Protein AF-A0A0F4SMQ6-F1 (afdb_monomer_lite)

Secondary structure (DSSP, 8-state):
---SS--SHHHHHHHHHHHTHHHHHHHHHHHHHTTSPPPPPS----------PPTT--HHIIIII-SS----HHHHHHHHSTTTTTSSS-S-SHHHHHHHH--

Structure (mmCIF, N/CA/C/O backbone):
data_AF-A0A0F4SMQ6-F1
#
_entry.id   AF-A0A0F4SMQ6-F1
#
loop_
_atom_site.group_PDB
_atom_site.id
_atom_site.type_symbol
_atom_site.label_atom_id
_atom_site.label_alt_id
_atom_site.label_comp_id
_atom_site.label_asym_id
_atom_site.label_entity_id
_atom_site.label_seq_id
_atom_site.pdbx_PDB_ins_code
_atom_site.Cartn_x
_atom_site.Cartn_y
_atom_site.Cartn_z
_atom_site.occupancy
_atom_site.B_iso_or_equiv
_atom_site.auth_seq_id
_atom_site.auth_comp_id
_atom_site.auth_asym_id
_atom_site.auth_atom_id
_atom_site.pdbx_PDB_model_num
ATOM 1 N N . MET A 1 1 ? -0.283 25.072 -15.694 1.00 76.81 1 MET A N 1
ATOM 2 C CA . MET A 1 1 ? -1.036 23.826 -15.421 1.00 76.81 1 MET A CA 1
ATOM 3 C C . MET A 1 1 ? -0.500 23.244 -14.116 1.00 76.81 1 MET A C 1
ATOM 5 O O . MET A 1 1 ? 0.712 23.151 -13.989 1.00 76.81 1 MET A O 1
ATOM 9 N N . GLN A 1 2 ? -1.357 22.950 -13.134 1.00 88.06 2 GLN A N 1
ATOM 10 C CA . GLN A 1 2 ? -0.952 22.447 -11.809 1.00 88.06 2 GLN A CA 1
ATOM 11 C C . GLN A 1 2 ? -0.946 20.905 -11.797 1.00 88.06 2 GLN A C 1
ATOM 13 O O . GLN A 1 2 ? -1.855 20.292 -12.353 1.00 88.06 2 GLN A O 1
ATOM 18 N N . GLY A 1 3 ? 0.065 20.280 -11.179 1.00 93.69 3 GLY A N 1
ATOM 19 C CA . GLY A 1 3 ? 0.187 18.816 -11.056 1.00 93.69 3 GLY A CA 1
ATOM 20 C C . GLY A 1 3 ? -0.772 18.177 -10.032 1.00 93.69 3 GLY A C 1
ATOM 21 O O . GLY A 1 3 ? -1.510 18.881 -9.347 1.00 93.69 3 GLY A O 1
ATOM 22 N N . ARG A 1 4 ? -0.750 16.835 -9.914 1.00 94.25 4 ARG A N 1
ATOM 23 C CA . ARG A 1 4 ? -1.659 16.044 -9.042 1.00 94.25 4 ARG A CA 1
ATOM 24 C C . ARG A 1 4 ? -1.053 15.555 -7.720 1.00 94.25 4 ARG A C 1
ATOM 26 O O . ARG A 1 4 ? -1.751 14.905 -6.946 1.00 94.25 4 ARG A O 1
ATOM 33 N N . LEU A 1 5 ? 0.224 15.827 -7.466 1.00 94.38 5 LEU A N 1
ATOM 34 C CA . LEU A 1 5 ? 0.835 15.502 -6.176 1.00 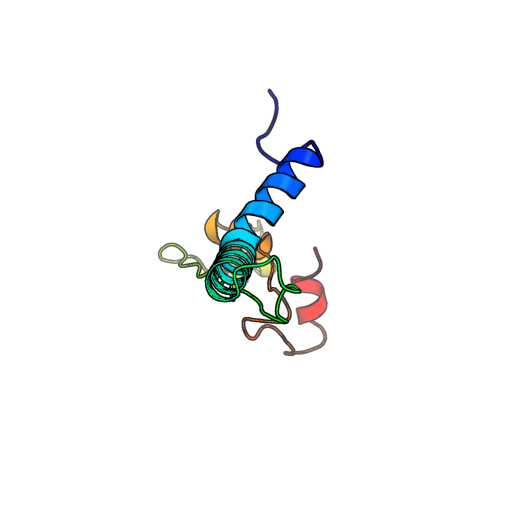94.38 5 LEU A CA 1
ATOM 35 C C . LEU A 1 5 ? 0.244 16.399 -5.075 1.00 94.38 5 LEU A C 1
ATOM 37 O O . LEU A 1 5 ? -0.127 17.540 -5.369 1.00 94.38 5 LEU A O 1
ATOM 41 N N . PRO A 1 6 ? 0.115 15.901 -3.832 1.00 93.94 6 PRO A N 1
ATOM 42 C CA . PRO A 1 6 ? -0.453 16.683 -2.742 1.00 93.94 6 PRO A CA 1
ATOM 43 C C . PRO A 1 6 ? 0.387 17.938 -2.503 1.00 93.94 6 PRO A C 1
ATOM 45 O O . PRO A 1 6 ? 1.605 17.871 -2.370 1.00 93.94 6 PRO A O 1
ATOM 48 N N . THR A 1 7 ? -0.276 19.088 -2.432 1.00 95.00 7 THR A N 1
ATOM 49 C CA . THR A 1 7 ? 0.366 20.388 -2.179 1.00 95.00 7 THR A CA 1
ATOM 50 C C . THR A 1 7 ? -0.010 20.961 -0.816 1.00 95.00 7 THR A C 1
ATOM 52 O O . THR A 1 7 ? 0.546 21.971 -0.392 1.00 95.00 7 THR A O 1
ATOM 55 N N . ARG A 1 8 ? -0.963 20.331 -0.114 1.00 96.19 8 ARG A N 1
ATOM 56 C CA . ARG A 1 8 ? -1.482 20.779 1.183 1.00 96.19 8 ARG A CA 1
ATOM 57 C C . ARG A 1 8 ? -1.458 19.646 2.202 1.00 96.19 8 ARG A C 1
ATOM 59 O O . ARG A 1 8 ? -1.952 18.556 1.922 1.00 96.19 8 ARG A O 1
ATOM 66 N N . ALA A 1 9 ? -1.028 19.949 3.428 1.00 96.94 9 ALA A N 1
ATOM 67 C CA . ALA A 1 9 ? -1.007 18.995 4.543 1.00 96.94 9 ALA A CA 1
ATOM 68 C C . ALA A 1 9 ? -2.374 18.326 4.796 1.00 96.94 9 ALA A C 1
ATOM 70 O O . ALA A 1 9 ? -2.447 17.127 5.051 1.00 96.94 9 ALA A O 1
ATOM 71 N N . ALA A 1 10 ? -3.476 19.065 4.620 1.00 97.62 10 ALA A N 1
ATOM 72 C CA . ALA A 1 10 ? -4.831 18.528 4.759 1.00 97.62 10 ALA A CA 1
ATOM 73 C C . ALA A 1 10 ? -5.112 17.314 3.846 1.00 97.62 10 ALA A C 1
ATOM 75 O O . ALA A 1 10 ? -5.813 16.396 4.261 1.00 97.62 10 ALA A O 1
ATOM 76 N N . GLN A 1 11 ? -4.544 17.267 2.633 1.00 97.12 11 GLN A N 1
ATOM 77 C CA . GLN A 1 11 ? -4.720 16.130 1.717 1.00 97.12 11 GLN A CA 1
ATOM 78 C C . GLN A 1 11 ? -4.029 14.868 2.253 1.00 97.12 11 GLN A C 1
ATOM 80 O O . GLN A 1 11 ? -4.571 13.768 2.141 1.00 97.12 11 GLN A O 1
ATOM 85 N N . VAL A 1 12 ? -2.858 15.037 2.876 1.00 96.38 12 VAL A N 1
ATOM 86 C CA . VAL A 1 12 ? -2.100 13.952 3.515 1.00 96.38 12 VAL A CA 1
ATOM 87 C C . VAL A 1 12 ? -2.845 13.444 4.750 1.00 96.38 12 VAL A C 1
ATOM 89 O O . VAL A 1 12 ? -3.066 12.244 4.880 1.00 96.38 12 VAL A O 1
ATOM 92 N N . HIS A 1 13 ? -3.338 14.350 5.599 1.00 97.56 13 HIS A N 1
ATOM 93 C CA . HIS A 1 13 ? -4.104 13.989 6.799 1.00 97.56 13 HIS A CA 1
ATOM 94 C C . HIS A 1 13 ? -5.374 13.204 6.451 1.00 97.56 13 HIS A C 1
ATOM 96 O O . HIS A 1 13 ? -5.696 12.211 7.097 1.00 97.56 13 HIS A O 1
ATOM 102 N N . GLN A 1 14 ? -6.082 13.611 5.395 1.00 97.75 14 GLN A N 1
ATOM 103 C CA . GLN A 1 14 ? -7.255 12.883 4.912 1.00 97.75 14 GLN A CA 1
ATOM 104 C C . GLN A 1 14 ? -6.904 11.471 4.429 1.00 97.75 14 GLN A C 1
ATOM 106 O O . GLN A 1 14 ? -7.679 10.544 4.648 1.00 97.75 14 GLN A O 1
ATOM 111 N N . ASN A 1 15 ? -5.758 11.290 3.765 1.00 96.94 15 ASN A N 1
ATOM 112 C CA . ASN A 1 15 ? -5.295 9.966 3.359 1.00 96.94 15 ASN A CA 1
ATOM 113 C C . ASN A 1 15 ? -4.950 9.089 4.575 1.00 96.94 15 ASN A C 1
ATOM 115 O O . ASN A 1 15 ? -5.437 7.965 4.649 1.00 96.94 15 ASN A O 1
ATOM 119 N N . GLN A 1 16 ? -4.213 9.623 5.550 1.00 96.56 16 GLN A N 1
ATOM 120 C CA . GLN A 1 16 ? -3.889 8.920 6.794 1.00 96.56 16 GLN A CA 1
ATOM 121 C C . GLN A 1 16 ? -5.150 8.512 7.569 1.00 96.56 16 GLN A C 1
ATOM 123 O O . GLN A 1 16 ? -5.256 7.382 8.035 1.00 96.56 16 GLN A O 1
ATOM 128 N N . HIS A 1 17 ? -6.139 9.404 7.667 1.00 97.31 17 HIS A N 1
ATOM 129 C CA . HIS A 1 17 ? -7.399 9.092 8.339 1.00 97.31 17 HIS A CA 1
ATOM 130 C C . HIS A 1 17 ? -8.128 7.913 7.677 1.00 97.31 17 HIS A C 1
ATOM 132 O O . HIS A 1 17 ? -8.635 7.042 8.378 1.00 97.31 17 HIS A O 1
ATOM 138 N N . ARG A 1 18 ? -8.116 7.832 6.336 1.00 97.69 18 ARG A N 1
ATOM 139 C CA . ARG A 1 18 ? -8.678 6.681 5.610 1.00 97.69 18 ARG A CA 1
ATOM 140 C C . ARG A 1 18 ? -7.921 5.385 5.895 1.00 97.69 18 ARG A C 1
ATOM 142 O O . ARG A 1 18 ? -8.567 4.359 6.089 1.00 97.69 18 ARG A O 1
ATOM 149 N N . GLN A 1 19 ? -6.589 5.424 5.952 1.00 96.75 19 GLN A N 1
ATOM 150 C CA . GLN A 1 19 ? -5.773 4.240 6.259 1.00 96.75 19 GLN A CA 1
ATOM 151 C C . GLN A 1 19 ? -6.057 3.672 7.659 1.00 96.75 19 GLN A C 1
ATOM 153 O O . GLN A 1 19 ? -5.985 2.461 7.845 1.00 96.75 19 GLN A O 1
ATOM 158 N N . ASN A 1 20 ? -6.442 4.525 8.613 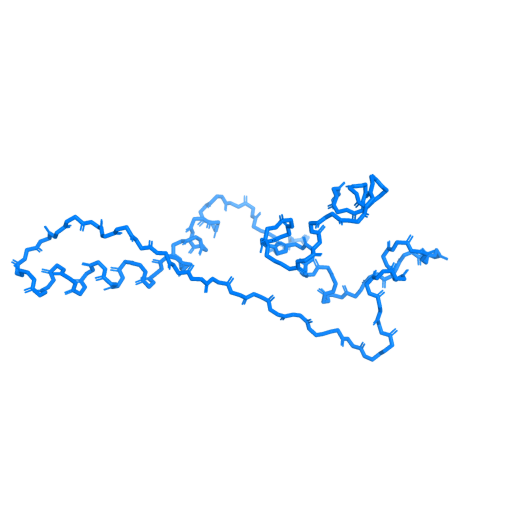1.00 96.94 20 ASN A N 1
ATOM 159 C CA . ASN A 1 20 ? -6.728 4.132 9.996 1.00 96.94 20 ASN A CA 1
ATOM 160 C C . ASN A 1 20 ? -8.219 3.847 10.266 1.00 96.94 20 ASN A C 1
ATOM 162 O O . ASN A 1 20 ? -8.593 3.616 11.412 1.00 96.94 20 ASN A O 1
ATOM 166 N N . SER A 1 21 ? -9.083 3.887 9.245 1.00 97.56 21 SER A N 1
ATOM 167 C CA . SER A 1 21 ? -10.540 3.738 9.415 1.00 97.56 21 SER A CA 1
ATOM 168 C C . SER A 1 21 ? -10.928 2.452 10.148 1.00 97.56 21 SER A C 1
ATOM 170 O O . SER A 1 21 ? -11.661 2.518 11.124 1.00 97.56 21 SER A O 1
ATOM 172 N N . GLN A 1 22 ? -10.345 1.311 9.775 1.00 98.00 22 GLN A N 1
ATOM 173 C CA . GLN A 1 22 ? -10.646 0.018 10.405 1.00 98.00 22 GLN A CA 1
ATOM 174 C C . GLN A 1 22 ? -10.266 -0.038 11.896 1.00 98.00 22 GLN A C 1
ATOM 176 O O . GLN A 1 22 ? -10.943 -0.696 12.683 1.00 98.00 22 GLN A O 1
ATOM 181 N N . GLU A 1 23 ? -9.209 0.670 12.308 1.00 98.06 23 GLU A N 1
ATOM 182 C CA . GLU A 1 23 ? -8.812 0.775 13.721 1.00 98.06 23 GLU A CA 1
ATOM 183 C C . GLU A 1 23 ? -9.827 1.602 14.520 1.00 98.06 23 GLU A C 1
ATOM 185 O O . GLU A 1 23 ? -10.152 1.251 15.656 1.00 98.06 23 GLU A O 1
ATOM 190 N N . HIS A 1 24 ? -10.349 2.678 13.921 1.00 97.12 24 HIS A N 1
ATOM 191 C CA . HIS A 1 24 ? -11.410 3.486 14.523 1.00 97.12 24 HIS A CA 1
ATOM 192 C C . HIS A 1 24 ? -12.727 2.710 14.603 1.00 97.12 24 HIS A C 1
ATOM 194 O O . HIS A 1 24 ? -13.323 2.657 15.673 1.00 97.12 24 HIS A O 1
ATOM 200 N N . ASP A 1 25 ? -13.128 2.038 13.523 1.00 97.75 25 ASP A N 1
ATOM 201 C CA . ASP A 1 25 ? -14.361 1.246 13.480 1.00 97.75 25 ASP A CA 1
ATOM 202 C C . ASP A 1 25 ? -14.336 0.129 14.536 1.00 97.75 25 ASP A C 1
ATOM 204 O O . ASP A 1 25 ? -15.328 -0.125 15.223 1.00 97.75 25 ASP A O 1
ATOM 208 N N . TYR A 1 26 ? -13.177 -0.513 14.727 1.00 98.06 26 TYR A N 1
ATOM 209 C CA . TYR A 1 26 ? -12.991 -1.508 15.781 1.00 98.06 26 TYR A CA 1
ATOM 210 C C . TYR A 1 26 ? -13.085 -0.895 17.187 1.00 98.06 26 TYR A C 1
ATOM 212 O O . TYR A 1 26 ? -13.736 -1.458 18.070 1.00 98.06 26 TYR A O 1
ATOM 220 N N . HIS A 1 27 ? -12.482 0.277 17.409 1.00 98.00 27 HIS A N 1
ATOM 221 C CA . HIS A 1 27 ? -12.598 1.007 18.677 1.00 98.00 27 HIS A CA 1
ATOM 222 C C . HIS A 1 27 ? -14.046 1.411 18.990 1.00 98.00 27 HIS A C 1
ATOM 224 O O . HIS A 1 27 ? -14.494 1.283 20.138 1.00 98.00 27 HIS A O 1
ATOM 230 N N . ASP A 1 28 ? -14.789 1.847 17.978 1.00 98.00 28 ASP A N 1
ATOM 231 C CA . ASP A 1 28 ? -16.192 2.225 18.105 1.00 98.00 28 ASP A CA 1
ATOM 232 C C . ASP A 1 28 ? -17.065 1.007 18.418 1.00 98.00 28 ASP A C 1
ATOM 234 O O . ASP A 1 28 ? -17.869 1.057 19.351 1.00 98.00 28 ASP A O 1
ATOM 238 N N . ALA A 1 29 ? -16.844 -0.124 17.741 1.00 98.25 29 ALA A N 1
ATOM 239 C CA . ALA A 1 29 ? -17.542 -1.377 18.029 1.00 98.25 29 ALA A CA 1
ATOM 240 C C . ALA A 1 29 ? -17.343 -1.830 19.489 1.00 98.25 29 ALA A C 1
ATOM 242 O O . ALA A 1 29 ? -18.308 -2.200 20.162 1.00 98.25 29 ALA A O 1
ATOM 243 N N . LEU A 1 30 ? -16.115 -1.735 20.015 1.00 98.19 30 LEU A N 1
ATOM 244 C CA . LEU A 1 30 ? -15.827 -2.035 21.423 1.00 98.19 30 LEU A CA 1
ATOM 245 C C . LEU A 1 30 ? -16.510 -1.054 22.384 1.00 98.19 30 LEU A C 1
ATOM 247 O O . LEU A 1 30 ? -17.002 -1.459 23.437 1.00 98.19 30 LEU A O 1
ATOM 251 N N . SER A 1 31 ? -16.558 0.231 22.030 1.00 98.12 31 SER A N 1
ATOM 252 C CA . SER A 1 31 ? -17.219 1.258 22.843 1.00 98.12 31 SER A CA 1
ATOM 253 C C . SER A 1 31 ? -18.736 1.052 22.905 1.00 98.12 31 SER A C 1
ATOM 255 O O . SER A 1 31 ? -19.337 1.176 23.974 1.00 98.12 31 SER A O 1
ATOM 257 N N . ILE A 1 32 ? -19.353 0.685 21.778 1.00 98.44 32 ILE A N 1
ATOM 258 C CA . ILE A 1 32 ? -20.778 0.343 21.704 1.00 98.44 32 ILE A CA 1
ATOM 259 C C . ILE A 1 32 ? -21.061 -0.891 22.563 1.00 98.44 32 ILE A C 1
ATOM 261 O O . ILE A 1 32 ? -21.964 -0.855 23.398 1.00 98.44 32 ILE A O 1
ATOM 265 N N . ALA A 1 33 ? -20.256 -1.949 22.423 1.00 98.06 33 ALA A N 1
ATOM 266 C CA . ALA A 1 33 ? -20.408 -3.173 23.209 1.00 98.06 33 ALA A CA 1
ATOM 267 C C . ALA A 1 33 ? -20.257 -2.934 24.724 1.00 98.06 33 ALA A C 1
ATOM 269 O O . ALA A 1 33 ? -20.933 -3.578 25.522 1.00 98.06 33 ALA A O 1
ATOM 270 N N . ALA A 1 34 ? -19.408 -1.986 25.129 1.00 97.88 34 ALA A N 1
ATOM 271 C CA . ALA A 1 34 ? -19.214 -1.611 26.528 1.00 97.88 34 ALA A CA 1
ATOM 272 C C . ALA A 1 34 ? -20.269 -0.624 27.070 1.00 97.88 34 ALA A C 1
ATOM 274 O O . ALA A 1 34 ? -20.238 -0.301 28.259 1.00 97.88 34 ALA A O 1
ATOM 275 N N . GLY A 1 35 ? -21.153 -0.083 26.221 1.00 98.25 35 GLY A N 1
ATOM 276 C CA . GLY A 1 35 ? -22.113 0.965 26.594 1.00 98.25 35 GLY A CA 1
ATOM 277 C C . GLY A 1 35 ? -21.466 2.297 27.000 1.00 98.25 35 GLY A C 1
ATOM 278 O O . GLY A 1 35 ? -22.118 3.154 27.593 1.00 98.25 35 GLY A O 1
ATOM 279 N N . ARG A 1 36 ? -20.170 2.477 26.723 1.00 97.44 36 ARG A N 1
ATOM 280 C CA . ARG A 1 36 ? -19.393 3.683 27.036 1.00 97.44 36 ARG A CA 1
ATOM 281 C C . ARG A 1 36 ? -18.159 3.755 26.153 1.00 97.44 36 ARG A C 1
ATOM 283 O O . ARG A 1 36 ? -17.622 2.733 25.741 1.00 97.44 36 ARG A O 1
ATOM 290 N N . ARG A 1 37 ? -17.624 4.959 25.956 1.00 97.00 37 ARG A N 1
ATOM 291 C CA . ARG A 1 37 ? -16.351 5.125 25.248 1.00 97.00 37 ARG A CA 1
ATOM 292 C C . ARG A 1 37 ? -15.213 4.464 26.028 1.00 97.00 37 ARG A C 1
ATOM 294 O O . ARG A 1 37 ? -14.924 4.857 27.162 1.00 97.00 37 ARG A O 1
ATOM 301 N N . VAL A 1 38 ? -14.578 3.466 25.421 1.00 97.38 38 VAL A N 1
ATOM 302 C CA . VAL A 1 38 ? -13.412 2.778 25.994 1.00 97.38 38 VAL A CA 1
ATOM 303 C C . VAL A 1 38 ? -12.112 3.406 25.498 1.00 97.38 38 VAL A C 1
ATOM 305 O O . VAL A 1 38 ? -12.123 4.282 24.631 1.00 97.38 38 VAL A O 1
ATOM 308 N N . LEU A 1 39 ? -10.978 2.988 26.059 1.00 96.31 39 LEU A N 1
ATOM 309 C CA . LEU A 1 39 ? -9.675 3.346 25.504 1.00 96.31 39 LEU A CA 1
ATOM 310 C C . LEU A 1 39 ? -9.471 2.634 24.156 1.00 96.31 39 LEU A C 1
ATOM 312 O O . LEU A 1 39 ? -9.870 1.473 24.037 1.00 96.31 39 LEU A O 1
ATOM 316 N N . PRO A 1 40 ? -8.849 3.290 23.159 1.00 94.19 40 PRO A N 1
ATOM 317 C CA . PRO A 1 40 ? -8.480 2.628 21.915 1.00 94.19 40 PRO A CA 1
ATOM 318 C C . PRO A 1 40 ? 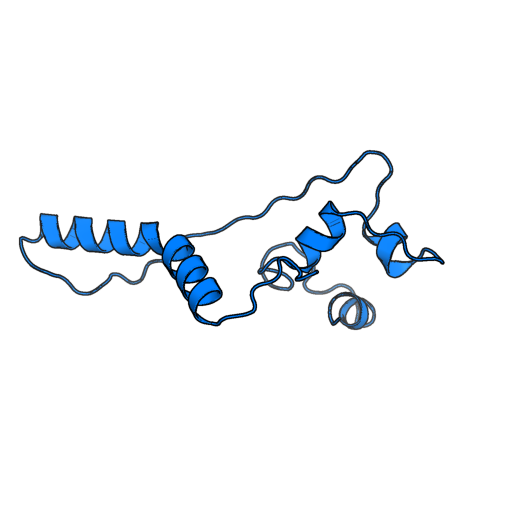-7.592 1.407 22.191 1.00 94.19 40 PRO A C 1
ATOM 320 O O . PRO A 1 40 ? -6.604 1.533 22.922 1.00 94.19 40 PRO A O 1
ATOM 323 N N . PRO A 1 41 ? -7.918 0.228 21.639 1.00 94.19 41 PRO A N 1
ATOM 324 C CA . PRO A 1 41 ? -7.071 -0.948 21.782 1.00 94.19 41 PRO A CA 1
ATOM 325 C C . PRO A 1 41 ? -5.748 -0.761 21.029 1.00 94.19 41 PRO A C 1
ATOM 327 O O . PRO A 1 41 ? -5.688 -0.071 20.009 1.00 94.19 41 PRO A O 1
ATOM 330 N N . CYS A 1 42 ? -4.687 -1.428 21.491 1.00 94.75 42 CYS A N 1
ATOM 331 C C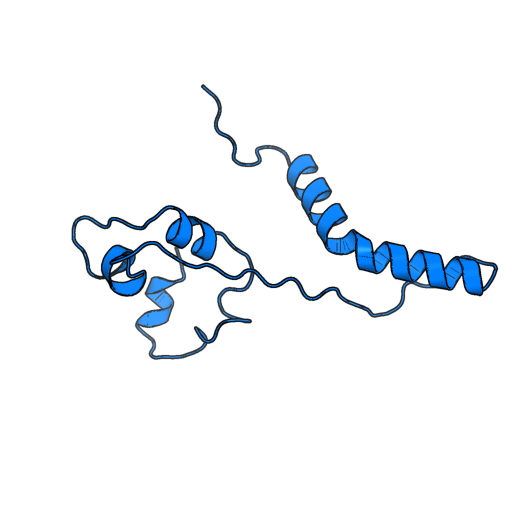A . CYS A 1 42 ? -3.434 -1.519 20.742 1.00 94.75 42 CYS A CA 1
ATOM 332 C C . CYS A 1 42 ? -3.638 -2.455 19.540 1.00 94.75 42 CYS A C 1
ATOM 334 O O . CYS A 1 42 ? -3.492 -3.670 19.652 1.00 94.75 42 CYS A O 1
ATOM 336 N N . CYS A 1 43 ? -4.051 -1.890 18.407 1.00 94.12 43 CYS A N 1
ATOM 337 C CA . CYS A 1 43 ? -4.315 -2.611 17.166 1.00 94.12 43 CYS A CA 1
ATOM 338 C C . CYS A 1 43 ? -3.770 -1.837 15.962 1.00 94.12 43 CYS A C 1
ATOM 340 O O . CYS A 1 43 ? -3.579 -0.617 16.028 1.00 94.12 43 CYS A O 1
ATOM 342 N N . LYS A 1 44 ? -3.493 -2.563 14.874 1.00 96.00 44 LYS A N 1
ATOM 343 C CA . LYS A 1 44 ? -3.039 -1.995 13.605 1.00 96.00 44 LYS A CA 1
ATOM 344 C C . LYS A 1 44 ? -3.595 -2.758 12.413 1.00 96.00 44 LYS A C 1
ATOM 346 O O . LYS A 1 44 ? -3.659 -3.986 12.432 1.00 96.00 44 LYS A O 1
ATOM 351 N N . THR A 1 45 ? -3.932 -2.011 11.370 1.00 95.75 45 THR A N 1
ATOM 352 C CA . THR A 1 45 ? -4.293 -2.535 10.052 1.00 95.75 45 THR A CA 1
ATOM 353 C C . THR A 1 45 ? -3.027 -2.854 9.263 1.00 95.75 45 THR A C 1
ATOM 355 O O . THR A 1 45 ? -2.111 -2.033 9.190 1.00 95.75 45 THR A O 1
ATOM 358 N N . VAL A 1 46 ? -2.973 -4.031 8.639 1.00 94.12 46 VAL A N 1
ATOM 359 C CA . VAL A 1 46 ? -1.882 -4.397 7.727 1.00 94.12 46 VAL A CA 1
ATOM 360 C C . VAL A 1 46 ? -2.266 -3.981 6.308 1.00 94.12 46 VAL A C 1
ATOM 362 O O . VAL A 1 46 ? -3.173 -4.558 5.714 1.00 94.12 46 VAL A O 1
ATOM 365 N N . HIS A 1 47 ? -1.569 -2.986 5.759 1.00 93.81 47 HIS A N 1
ATOM 366 C CA . HIS A 1 47 ? -1.761 -2.515 4.384 1.00 93.81 47 HIS A CA 1
ATOM 367 C C . HIS A 1 47 ? -0.718 -3.150 3.461 1.00 93.81 47 HIS A C 1
ATOM 369 O O . HIS A 1 47 ? 0.480 -2.973 3.669 1.00 93.81 47 HIS A O 1
ATOM 375 N N . ILE A 1 48 ? -1.166 -3.884 2.440 1.00 89.94 48 ILE A N 1
ATOM 376 C CA . ILE A 1 48 ? -0.293 -4.588 1.488 1.00 89.94 48 ILE A CA 1
ATOM 377 C C . ILE A 1 48 ? -0.486 -3.978 0.100 1.00 89.94 48 ILE A C 1
ATOM 379 O O . ILE A 1 48 ? -1.605 -3.927 -0.404 1.00 89.94 48 ILE A O 1
ATOM 383 N N . SER A 1 49 ? 0.611 -3.552 -0.530 1.00 90.00 49 SER A N 1
ATOM 384 C CA . SER A 1 49 ? 0.615 -3.081 -1.920 1.00 90.00 49 SER A CA 1
ATOM 385 C C . SER A 1 49 ? 1.366 -4.080 -2.798 1.00 90.00 49 SER A C 1
ATOM 387 O O . SER A 1 49 ? 2.564 -4.286 -2.618 1.00 90.00 49 SER A O 1
ATOM 389 N N . LEU A 1 50 ? 0.661 -4.712 -3.738 1.00 91.81 50 LEU A N 1
ATOM 390 C CA . LEU A 1 50 ? 1.237 -5.652 -4.702 1.00 91.81 50 LEU A CA 1
ATOM 391 C C . LEU A 1 50 ? 1.262 -5.011 -6.087 1.00 91.81 50 LEU A C 1
ATOM 393 O O . LEU A 1 50 ? 0.259 -4.460 -6.540 1.00 91.81 50 LEU A O 1
ATOM 397 N N . PHE A 1 51 ? 2.405 -5.110 -6.760 1.00 92.19 51 PHE A N 1
ATOM 398 C CA . PHE A 1 51 ? 2.633 -4.492 -8.059 1.00 92.19 51 PHE A CA 1
ATOM 399 C C . PHE A 1 51 ? 3.015 -5.556 -9.079 1.00 92.19 51 PHE A C 1
ATOM 401 O O . PHE A 1 51 ? 3.976 -6.298 -8.888 1.00 92.19 51 PHE A O 1
ATOM 408 N N . PHE A 1 52 ? 2.264 -5.596 -10.173 1.00 94.12 52 PHE A N 1
ATOM 409 C CA . PHE A 1 52 ? 2.522 -6.460 -11.316 1.00 94.12 52 PHE A CA 1
ATOM 410 C C . PHE A 1 52 ? 2.823 -5.562 -12.509 1.00 94.12 52 PHE A C 1
ATOM 412 O O . PHE A 1 52 ? 1.988 -4.739 -12.889 1.00 94.12 52 PHE A O 1
ATOM 419 N N . ASP A 1 53 ? 4.035 -5.666 -13.045 1.00 95.00 53 ASP A N 1
ATOM 420 C CA . ASP A 1 53 ? 4.461 -4.854 -14.183 1.00 95.00 53 ASP A CA 1
ATOM 421 C C . ASP A 1 53 ? 4.103 -5.530 -15.519 1.00 95.00 53 A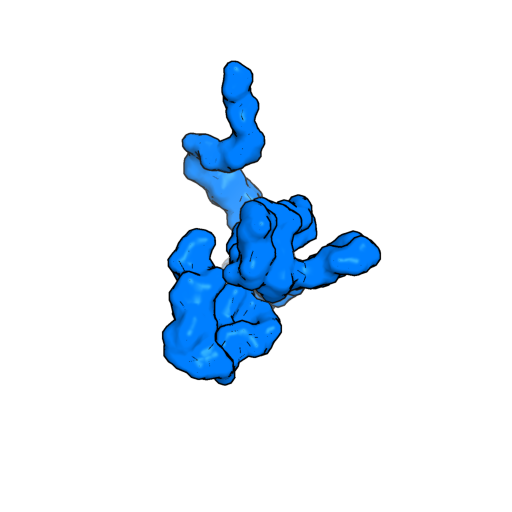SP A C 1
ATOM 423 O O . ASP A 1 53 ? 3.738 -6.705 -15.575 1.00 95.00 53 ASP A O 1
ATOM 427 N N . GLY A 1 54 ? 4.174 -4.761 -16.601 1.00 94.00 54 GLY A N 1
ATOM 428 C CA . GLY A 1 54 ? 3.908 -5.218 -17.959 1.00 94.00 54 GLY A CA 1
ATOM 429 C C . GLY A 1 54 ? 4.920 -6.240 -18.486 1.00 94.00 54 GLY A C 1
ATOM 430 O O . GLY A 1 54 ? 6.011 -6.439 -17.951 1.00 94.00 54 GLY A O 1
ATOM 431 N N . THR A 1 55 ? 4.549 -6.900 -19.581 1.00 96.19 55 THR A N 1
ATOM 432 C CA . THR A 1 55 ? 5.379 -7.910 -20.247 1.00 96.19 55 THR A CA 1
ATOM 433 C C . THR A 1 55 ? 6.714 -7.326 -20.702 1.00 96.19 55 THR A C 1
ATOM 435 O O . THR A 1 55 ? 6.743 -6.306 -21.383 1.00 96.19 55 THR A O 1
ATOM 438 N N . GLY A 1 56 ? 7.815 -7.997 -20.361 1.00 93.56 56 GLY A N 1
ATOM 439 C CA . GLY A 1 56 ? 9.165 -7.559 -20.728 1.00 93.56 56 GLY A CA 1
ATOM 440 C C . GLY A 1 56 ? 9.723 -6.418 -19.872 1.00 93.56 56 GLY A C 1
ATOM 441 O O . GLY A 1 56 ? 10.883 -6.063 -20.059 1.00 93.56 56 GLY A O 1
ATOM 442 N N . ASN A 1 57 ? 8.951 -5.888 -18.918 1.00 93.69 57 ASN A N 1
ATOM 443 C CA . ASN A 1 57 ? 9.425 -4.868 -17.989 1.00 93.69 57 ASN A CA 1
ATOM 444 C C . ASN A 1 57 ? 10.192 -5.517 -16.833 1.00 93.69 57 ASN A C 1
ATOM 446 O O . ASN A 1 57 ? 9.791 -6.552 -16.292 1.00 93.69 57 ASN A O 1
ATOM 450 N N . ASN A 1 58 ? 11.296 -4.899 -16.429 1.00 92.12 58 ASN A N 1
ATOM 451 C CA . ASN A 1 58 ? 12.140 -5.393 -15.355 1.00 92.12 58 ASN A CA 1
ATOM 452 C C . ASN A 1 58 ? 12.684 -4.224 -14.533 1.00 92.12 58 ASN A C 1
ATOM 454 O O . ASN A 1 58 ? 13.546 -3.483 -14.996 1.00 92.12 58 ASN A O 1
ATOM 458 N N . LEU A 1 59 ? 12.233 -4.104 -13.279 1.00 89.06 59 LEU A N 1
ATOM 459 C CA . LEU A 1 59 ? 12.626 -3.007 -12.389 1.00 89.06 59 LEU A CA 1
ATOM 460 C C . LEU A 1 59 ? 14.148 -2.825 -12.319 1.00 89.06 59 LEU A C 1
ATOM 462 O O . LEU A 1 59 ? 14.630 -1.701 -12.418 1.00 89.06 59 LEU A O 1
ATOM 466 N N . ASN A 1 60 ? 14.902 -3.916 -12.165 1.00 87.19 60 ASN A N 1
ATOM 467 C CA . ASN A 1 60 ? 16.347 -3.828 -12.000 1.00 87.19 60 ASN A CA 1
ATOM 468 C C . ASN A 1 60 ? 17.033 -3.295 -13.268 1.00 87.19 60 ASN A C 1
ATOM 470 O O . ASN A 1 60 ? 17.833 -2.362 -13.211 1.00 87.19 60 ASN A O 1
ATOM 474 N N . ASN A 1 61 ? 16.681 -3.853 -14.424 1.00 90.25 61 ASN A N 1
ATOM 475 C CA . ASN A 1 61 ? 17.230 -3.431 -15.704 1.00 90.25 61 ASN A CA 1
ATOM 476 C C . ASN A 1 61 ? 16.813 -1.995 -16.059 1.00 90.25 61 ASN A C 1
ATOM 478 O O . ASN A 1 61 ? 17.654 -1.143 -16.346 1.00 90.25 61 ASN A O 1
ATOM 482 N N . ASP A 1 62 ? 15.519 -1.706 -15.986 1.00 91.50 62 ASP A N 1
ATOM 483 C CA . ASP A 1 62 ? 14.916 -0.491 -16.539 1.00 91.50 62 ASP A CA 1
ATOM 484 C C . ASP A 1 62 ? 15.198 0.751 -15.685 1.00 91.50 62 ASP A C 1
ATOM 486 O O . ASP A 1 62 ? 15.130 1.881 -16.173 1.00 91.50 62 ASP A O 1
ATOM 490 N N . LEU A 1 63 ? 15.522 0.557 -14.404 1.00 89.25 63 LEU A N 1
ATOM 491 C CA . LEU A 1 63 ? 15.818 1.645 -13.479 1.00 89.25 63 LEU A CA 1
ATOM 492 C C . LEU A 1 63 ? 17.307 1.790 -13.145 1.00 89.25 63 LEU A C 1
ATOM 494 O O . LEU A 1 63 ? 17.759 2.918 -12.917 1.00 89.25 63 LEU A O 1
ATOM 498 N N . TYR A 1 64 ? 18.067 0.692 -13.083 1.00 86.50 64 TYR A N 1
ATOM 499 C CA . TYR A 1 64 ? 19.448 0.727 -12.587 1.00 86.50 64 TYR A CA 1
ATOM 500 C C . TYR A 1 64 ? 20.506 0.456 -13.655 1.00 86.50 64 TYR A C 1
ATOM 502 O O . TYR A 1 64 ? 21.568 1.071 -13.588 1.00 86.50 64 TYR A O 1
ATOM 510 N N . LEU A 1 65 ? 20.235 -0.421 -14.627 1.00 91.00 65 LEU A N 1
ATOM 511 C CA . LEU A 1 65 ? 21.245 -0.869 -15.599 1.00 91.00 65 LEU A CA 1
ATOM 512 C C . LEU A 1 65 ? 21.152 -0.156 -16.956 1.00 91.00 65 LEU A C 1
ATOM 514 O O . LEU A 1 65 ? 22.173 0.104 -17.589 1.00 91.00 65 LEU A O 1
ATOM 518 N N . SER A 1 66 ? 19.937 0.145 -17.411 1.00 93.88 66 SER A N 1
ATOM 519 C CA . SER A 1 66 ? 19.679 0.757 -18.717 1.00 93.88 66 SER A CA 1
ATOM 520 C C . SER A 1 66 ? 20.159 2.208 -18.796 1.00 93.88 66 SER A C 1
ATOM 522 O O . SER A 1 66 ? 20.070 2.987 -17.842 1.00 93.88 66 SER A O 1
ATOM 524 N N . ASN A 1 67 ? 20.649 2.583 -19.979 1.00 92.62 67 ASN A N 1
ATOM 525 C CA . ASN A 1 67 ? 20.979 3.958 -20.325 1.00 92.62 67 ASN A CA 1
ATOM 526 C C . ASN A 1 67 ? 20.444 4.273 -21.737 1.00 92.62 67 ASN A C 1
ATOM 528 O O . ASN A 1 67 ? 20.986 3.743 -22.709 1.00 92.62 67 ASN A O 1
ATOM 532 N N . PRO A 1 68 ? 19.400 5.109 -21.879 1.00 94.19 68 PRO A N 1
ATOM 533 C CA . PRO A 1 68 ? 18.720 5.853 -20.818 1.00 94.19 68 PRO A CA 1
ATOM 534 C C . PRO A 1 68 ? 17.864 4.956 -19.914 1.00 94.19 68 PRO A C 1
ATOM 536 O O . PRO A 1 68 ? 17.351 3.932 -20.353 1.00 94.19 68 PRO A O 1
ATOM 539 N N . LYS A 1 69 ? 17.664 5.386 -18.664 1.00 93.12 69 LYS A N 1
ATOM 540 C CA . LYS A 1 69 ? 16.720 4.747 -17.738 1.00 93.12 69 LYS A CA 1
ATOM 541 C C . LYS A 1 69 ? 15.290 4.922 -18.238 1.00 93.12 69 LYS A C 1
ATOM 543 O O . LYS A 1 69 ? 14.897 6.026 -18.620 1.00 93.12 69 LYS A O 1
ATOM 548 N N . HIS A 1 70 ? 14.495 3.865 -18.161 1.00 94.50 70 HIS A N 1
ATOM 549 C CA . HIS A 1 70 ? 13.125 3.842 -18.671 1.00 94.50 70 HIS A CA 1
ATOM 550 C C . HIS A 1 70 ? 12.158 3.076 -17.745 1.00 94.50 70 HIS A C 1
ATOM 552 O O . HIS A 1 70 ? 11.489 2.140 -18.183 1.00 94.50 70 HIS A O 1
ATOM 558 N N . PRO A 1 71 ? 12.029 3.467 -16.458 1.00 94.38 71 PRO A N 1
ATOM 559 C CA . PRO A 1 71 ? 11.128 2.793 -15.533 1.00 94.38 71 PRO A CA 1
ATOM 560 C C . PRO A 1 71 ? 9.660 3.031 -15.900 1.00 94.38 71 PRO A C 1
ATOM 562 O O . PRO A 1 71 ? 9.239 4.147 -16.236 1.00 94.38 71 PRO A O 1
ATOM 565 N N . THR A 1 72 ? 8.862 1.981 -15.750 1.00 95.88 72 THR A N 1
ATOM 566 C CA . THR A 1 72 ? 7.422 1.971 -16.015 1.00 95.88 72 THR A CA 1
ATOM 567 C C . THR A 1 72 ? 6.643 2.778 -14.971 1.00 95.88 72 THR A C 1
ATOM 569 O O . THR A 1 72 ? 7.152 3.127 -13.904 1.00 95.88 72 THR A O 1
ATOM 572 N N . ASN A 1 73 ? 5.364 3.063 -15.237 1.00 95.50 73 ASN A N 1
ATOM 573 C CA . ASN A 1 73 ? 4.486 3.672 -14.229 1.00 95.50 73 ASN A CA 1
ATOM 574 C C . ASN A 1 73 ? 4.332 2.797 -12.976 1.00 95.50 73 ASN A C 1
ATOM 576 O O . ASN A 1 73 ? 4.265 3.336 -11.874 1.00 95.50 73 ASN A O 1
ATOM 580 N N . VAL A 1 74 ? 4.295 1.472 -13.145 1.00 95.00 74 VAL A N 1
ATOM 581 C CA . VAL A 1 74 ? 4.169 0.513 -12.040 1.00 95.00 74 VAL A CA 1
ATOM 582 C C . VAL A 1 74 ? 5.423 0.549 -11.172 1.00 95.00 74 VAL A C 1
ATOM 584 O O . VAL A 1 74 ? 5.311 0.727 -9.963 1.00 95.00 74 VAL A O 1
ATOM 587 N N . ALA A 1 75 ? 6.610 0.504 -11.782 1.00 91.50 75 ALA A N 1
ATOM 588 C CA . ALA A 1 75 ? 7.885 0.651 -11.084 1.00 91.50 75 ALA A CA 1
ATOM 589 C C . ALA A 1 75 ? 7.982 1.988 -10.324 1.00 91.50 75 ALA A C 1
ATOM 591 O O . ALA A 1 75 ? 8.438 2.029 -9.181 1.00 91.50 75 ALA A O 1
ATOM 592 N N . ARG A 1 76 ? 7.512 3.089 -10.929 1.00 92.38 76 ARG A N 1
ATOM 593 C CA . ARG A 1 76 ? 7.475 4.406 -10.268 1.00 92.38 76 ARG A CA 1
ATOM 594 C C . ARG A 1 76 ? 6.527 4.439 -9.067 1.00 92.38 76 ARG A C 1
ATOM 596 O O . ARG A 1 76 ? 6.882 5.013 -8.043 1.00 92.38 76 ARG A O 1
ATOM 603 N N . LEU A 1 77 ? 5.347 3.829 -9.177 1.00 93.12 77 LEU A N 1
ATOM 604 C CA . LEU A 1 77 ? 4.388 3.723 -8.072 1.00 93.12 77 LEU A CA 1
ATOM 605 C C . LEU A 1 77 ? 4.908 2.826 -6.946 1.00 93.12 77 LEU A C 1
ATOM 607 O O . LEU A 1 77 ? 4.775 3.196 -5.782 1.00 93.12 77 LEU A O 1
ATOM 611 N N . PHE A 1 78 ? 5.536 1.696 -7.285 1.00 90.50 78 PHE A N 1
ATOM 612 C CA . PHE A 1 78 ? 6.159 0.795 -6.315 1.00 90.50 78 PHE A CA 1
ATOM 613 C C . PHE A 1 78 ? 7.187 1.541 -5.461 1.00 90.50 78 PHE A C 1
ATOM 615 O O . PHE A 1 78 ? 7.103 1.516 -4.239 1.00 90.50 78 PHE A O 1
ATOM 622 N N . ARG A 1 79 ? 8.082 2.309 -6.093 1.00 88.00 79 ARG A N 1
ATOM 623 C CA . ARG A 1 79 ? 9.093 3.107 -5.377 1.00 88.00 79 ARG A CA 1
ATOM 624 C C . ARG A 1 79 ? 8.524 4.256 -4.553 1.00 88.00 79 ARG A C 1
ATOM 626 O O . ARG A 1 79 ? 9.110 4.632 -3.550 1.00 88.00 79 ARG A O 1
ATOM 633 N N . ALA A 1 80 ? 7.401 4.830 -4.974 1.00 89.69 80 ALA A N 1
ATOM 634 C CA . ALA A 1 80 ? 6.727 5.883 -4.218 1.00 89.69 80 ALA A CA 1
ATOM 635 C C . ALA A 1 80 ? 5.866 5.339 -3.058 1.00 89.69 80 ALA A C 1
ATOM 637 O O . ALA A 1 80 ? 5.292 6.127 -2.305 1.00 89.69 80 ALA A O 1
ATOM 638 N N . SER A 1 81 ? 5.721 4.014 -2.940 1.00 90.25 81 SER A N 1
ATOM 639 C CA . SER A 1 81 ? 4.892 3.373 -1.919 1.00 90.25 81 SER A CA 1
ATOM 640 C C . SER A 1 81 ? 5.647 3.183 -0.605 1.00 90.25 81 SER A C 1
ATOM 642 O O . SER A 1 81 ? 6.855 2.970 -0.574 1.00 90.25 81 SER A O 1
ATOM 644 N N . ILE A 1 82 ? 4.912 3.245 0.505 1.00 86.12 82 ILE A N 1
ATOM 645 C CA . ILE A 1 82 ? 5.445 3.005 1.852 1.00 86.12 82 ILE A CA 1
ATOM 646 C C . ILE A 1 82 ? 5.655 1.496 2.040 1.00 86.12 82 ILE A C 1
ATOM 648 O O . ILE A 1 82 ? 4.786 0.709 1.672 1.00 86.12 82 ILE A O 1
ATOM 652 N N . GLY A 1 83 ? 6.773 1.099 2.653 1.00 72.75 83 GLY A N 1
ATOM 653 C CA . GLY A 1 83 ? 7.074 -0.305 2.975 1.00 72.75 83 GLY A CA 1
ATOM 654 C C . GLY A 1 83 ? 8.449 -0.784 2.508 1.00 72.75 83 GLY A C 1
ATOM 655 O O . GLY A 1 83 ? 8.891 -1.855 2.936 1.00 72.75 83 GLY A O 1
ATOM 656 N N . ASP A 1 84 ? 9.146 0.017 1.696 1.00 60.75 84 ASP A N 1
ATOM 657 C CA . ASP A 1 84 ? 10.517 -0.291 1.293 1.00 60.75 84 ASP A CA 1
ATOM 658 C C . ASP A 1 84 ? 11.439 -0.390 2.527 1.00 60.75 84 ASP A C 1
ATOM 660 O O . ASP A 1 84 ? 11.315 0.365 3.499 1.00 60.75 84 ASP A O 1
ATOM 664 N N . GLY A 1 85 ? 12.303 -1.404 2.540 1.00 55.84 85 GLY A N 1
ATOM 665 C CA . GLY A 1 85 ? 13.192 -1.712 3.663 1.00 55.84 85 GLY A CA 1
ATOM 666 C C . GLY A 1 85 ? 12.565 -2.389 4.896 1.00 55.84 85 GLY A C 1
ATOM 667 O O . GLY A 1 85 ? 13.307 -2.669 5.832 1.00 55.84 85 GLY A O 1
ATOM 668 N N . HIS A 1 86 ? 11.257 -2.685 4.939 1.00 52.62 86 HIS A N 1
ATOM 669 C CA . HIS A 1 86 ? 10.648 -3.419 6.072 1.00 52.62 86 HIS A CA 1
ATOM 670 C C . HIS A 1 86 ? 9.676 -4.541 5.666 1.00 52.62 86 HIS A C 1
ATOM 672 O O . HIS A 1 86 ? 9.555 -5.522 6.398 1.00 52.62 86 HIS A O 1
ATOM 678 N N . ALA A 1 87 ? 9.020 -4.462 4.504 1.00 49.44 87 ALA A N 1
ATOM 679 C CA . ALA A 1 87 ? 8.117 -5.507 4.018 1.00 49.44 87 ALA A CA 1
ATOM 680 C C . ALA A 1 87 ? 8.270 -5.673 2.498 1.00 49.44 87 ALA A C 1
ATOM 682 O O . ALA A 1 87 ? 7.741 -4.882 1.725 1.00 49.44 87 ALA A O 1
ATOM 683 N N . GLY A 1 88 ? 9.023 -6.694 2.069 1.00 46.78 88 GLY A N 1
ATOM 684 C CA . GLY A 1 88 ? 9.270 -6.962 0.642 1.00 46.78 88 GLY A CA 1
ATOM 685 C C . GLY A 1 88 ? 10.607 -7.624 0.291 1.00 46.78 88 GLY A C 1
ATOM 686 O O . GLY A 1 88 ? 10.849 -7.897 -0.878 1.00 46.78 88 GLY A O 1
ATOM 687 N N . GLY A 1 89 ? 11.479 -7.910 1.266 1.00 44.81 89 GLY A N 1
ATOM 688 C CA . GLY A 1 89 ? 12.711 -8.674 1.020 1.00 44.81 89 GLY A CA 1
ATOM 689 C C . GLY A 1 89 ? 13.864 -7.892 0.376 1.00 44.81 89 GLY A C 1
ATOM 690 O O . GLY A 1 89 ? 14.830 -8.503 -0.065 1.00 44.81 89 GLY A O 1
ATOM 691 N N . THR A 1 90 ? 13.818 -6.557 0.352 1.00 45.88 90 THR A N 1
ATOM 692 C CA . THR A 1 90 ? 14.964 -5.713 -0.047 1.00 45.88 90 THR A CA 1
ATOM 693 C C . THR A 1 90 ? 15.915 -5.405 1.115 1.00 45.88 90 THR A C 1
ATOM 695 O O . THR A 1 90 ? 16.929 -4.726 0.938 1.00 45.88 90 THR A O 1
ATOM 698 N N . THR A 1 91 ? 15.659 -5.950 2.308 1.00 44.38 91 THR A N 1
ATOM 699 C CA . THR A 1 91 ? 16.605 -5.886 3.420 1.00 44.38 91 THR A CA 1
ATOM 700 C C . THR A 1 91 ? 17.762 -6.861 3.184 1.00 44.38 91 THR A C 1
ATOM 702 O O . THR A 1 91 ? 17.679 -8.052 3.454 1.00 44.38 91 THR A O 1
ATOM 705 N N . HIS A 1 92 ? 18.881 -6.296 2.729 1.00 44.97 92 HIS A N 1
ATOM 706 C CA . HIS A 1 92 ? 20.237 -6.859 2.771 1.00 44.97 92 HIS A CA 1
ATOM 707 C C . HIS A 1 92 ? 20.640 -7.856 1.673 1.00 44.97 92 HIS A C 1
ATOM 709 O O . HIS A 1 92 ? 20.766 -9.056 1.891 1.00 44.97 92 HIS A O 1
ATOM 715 N N . GLY A 1 93 ? 21.067 -7.299 0.538 1.00 38.97 93 GLY A N 1
ATOM 716 C CA . GLY A 1 93 ? 22.078 -7.907 -0.325 1.00 38.97 93 GLY A CA 1
ATOM 717 C C . GLY A 1 93 ? 23.144 -6.877 -0.694 1.00 38.97 93 GLY A C 1
ATOM 718 O O . GLY A 1 93 ? 22.963 -6.146 -1.657 1.00 38.97 93 GLY A O 1
ATOM 719 N N . SER A 1 94 ? 24.254 -6.840 0.057 1.00 40.41 94 SER A N 1
ATOM 720 C CA . SER A 1 94 ? 25.456 -6.021 -0.208 1.00 40.41 94 SER A CA 1
ATOM 721 C C . SER A 1 94 ? 25.289 -4.490 -0.103 1.00 40.41 94 SER A C 1
ATOM 723 O O . SER A 1 94 ? 24.275 -3.897 -0.459 1.00 40.41 94 SER A O 1
ATOM 725 N N . SER A 1 95 ? 26.337 -3.821 0.388 1.00 46.41 95 SER A N 1
ATOM 726 C CA . SER A 1 95 ? 26.462 -2.362 0.541 1.00 46.41 95 SER A CA 1
ATOM 727 C C . SER A 1 95 ? 26.234 -1.561 -0.749 1.00 46.41 95 SER A C 1
ATOM 729 O O . SER A 1 95 ? 26.010 -0.357 -0.676 1.00 46.41 95 SER A O 1
ATOM 731 N N . ILE A 1 96 ? 26.231 -2.218 -1.911 1.00 48.69 96 ILE A N 1
ATOM 732 C CA . ILE A 1 96 ? 25.942 -1.608 -3.214 1.00 48.69 96 ILE A CA 1
ATOM 733 C C . ILE A 1 96 ? 24.435 -1.328 -3.389 1.00 48.69 96 ILE A C 1
ATOM 735 O O . ILE A 1 96 ? 24.072 -0.328 -4.001 1.00 48.69 96 ILE A O 1
ATOM 739 N N . ALA A 1 97 ? 23.548 -2.142 -2.800 1.00 43.69 97 ALA A N 1
ATOM 740 C CA . ALA A 1 97 ? 22.098 -1.991 -2.965 1.00 43.69 97 ALA A CA 1
ATOM 741 C C . ALA A 1 97 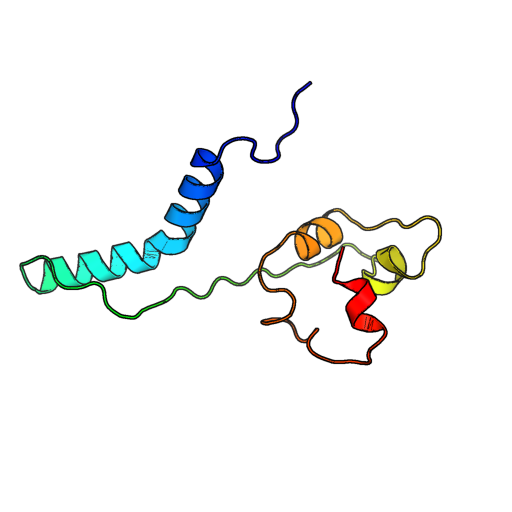? 21.498 -0.820 -2.168 1.00 43.69 97 ALA A C 1
ATOM 743 O O . ALA A 1 97 ? 20.476 -0.268 -2.569 1.00 43.69 97 ALA A O 1
ATOM 744 N N . ARG A 1 98 ? 22.158 -0.381 -1.085 1.00 42.44 98 ARG A N 1
ATOM 745 C CA . ARG A 1 98 ? 21.727 0.797 -0.306 1.00 42.44 98 ARG A CA 1
ATOM 746 C C . ARG A 1 98 ? 21.706 2.082 -1.143 1.00 42.44 98 ARG A C 1
ATOM 748 O O . ARG A 1 98 ? 20.823 2.904 -0.963 1.00 42.44 98 ARG A O 1
ATOM 755 N N . GLY A 1 99 ? 22.609 2.221 -2.116 1.00 42.31 99 GLY A N 1
ATOM 756 C CA . GLY A 1 99 ? 22.609 3.368 -3.035 1.00 42.31 99 GLY A CA 1
ATOM 757 C C . GLY A 1 99 ? 21.539 3.314 -4.134 1.00 42.31 99 GLY A C 1
ATOM 758 O O . GLY A 1 99 ? 21.447 4.246 -4.928 1.00 42.31 99 GLY A O 1
ATOM 759 N N . LEU A 1 100 ? 20.765 2.224 -4.227 1.00 46.81 100 LEU A N 1
ATOM 760 C CA . LEU A 1 100 ? 19.778 1.997 -5.292 1.00 46.81 100 LEU A CA 1
ATOM 761 C C . LEU A 1 100 ? 18.332 2.251 -4.833 1.00 46.81 100 LEU A C 1
ATOM 763 O O . LEU A 1 100 ? 17.455 2.475 -5.669 1.00 46.81 100 LEU A O 1
ATOM 767 N N . THR A 1 101 ? 18.069 2.247 -3.528 1.00 46.00 101 THR A N 1
ATOM 768 C CA . THR A 1 101 ? 16.746 2.558 -2.957 1.00 46.00 101 THR A CA 1
ATOM 769 C C . THR A 1 101 ? 16.669 3.974 -2.388 1.00 46.00 101 THR A C 1
ATOM 771 O O . THR A 1 101 ? 15.593 4.566 -2.408 1.00 46.00 101 THR A O 1
ATOM 774 N N . ASP A 1 102 ? 17.801 4.558 -1.985 1.00 36.69 102 ASP A N 1
ATOM 775 C CA . ASP A 1 102 ? 17.876 5.913 -1.428 1.00 36.69 102 ASP A CA 1
ATOM 776 C C . ASP A 1 102 ? 17.984 6.977 -2.541 1.00 36.69 102 ASP A C 1
ATOM 778 O O . ASP A 1 102 ? 19.048 7.552 -2.778 1.00 36.69 102 ASP A O 1
ATOM 782 N N . ALA A 1 103 ? 16.881 7.215 -3.258 1.00 41.16 103 ALA A N 1
ATOM 783 C CA . ALA A 1 103 ? 16.659 8.416 -4.080 1.00 41.16 103 ALA A CA 1
ATOM 784 C C . ALA A 1 103 ? 15.169 8.653 -4.344 1.00 41.16 103 ALA A C 1
ATOM 786 O O . ALA A 1 103 ? 14.558 7.789 -5.024 1.00 41.16 103 ALA A O 1
#

Foldseek 3Di:
DDDDPDPDPVVVVVVVCVQCVVQVVVQVVVCVVVVHRDPRDPDHDDDDDDFDDDDPADLCCQQPPDVVRHHDPRSVVVLVDPDPCHPDPLPDDDPVSVVVSPD

Radius of gyration: 19.59 Å; chains: 1; bounding box: 49×32×48 Å

Organism: Pseudomonas fluorescens (NCBI:txid294)

pLDDT: mean 84.68, std 19.56, range [36.69, 98.44]

Sequence (103 aa):
MQGRLPTRAAQVHQNQHRQNSQEHDYHDALSIAAGRRVLPPCCKTVHISLFFDGTGNNLNNDLYLSNPKHPTNVARLFRASIGDGHAGGTTHGSSIARGLTDA